Protein AF-A0A849DMK5-F1 (afdb_monomer_lite)

Secondary structure (DSSP, 8-state):
---HHHHTTS--EE--EE-S-----TTEEEPPTTSSS-SEEEGGG-EE----S-------HHHHHHHHHHHHHHH--

pLDDT: mean 88.22, std 8.7, range [53.75, 95.94]

Sequence (77 aa):
MSTDAHNDVRTPWVAPIRHGTMDAPPHLIALADVDPLGGSIDLGRLDMVPVFGRPVGIVTGATMQRVREAIQTLFSA

Structure (mmCIF, N/CA/C/O backbone):
data_AF-A0A849DMK5-F1
#
_entry.id   AF-A0A849DMK5-F1
#
loop_
_atom_site.group_PDB
_atom_site.id
_atom_site.type_symbol
_atom_site.label_atom_id
_atom_site.label_alt_id
_atom_site.label_comp_id
_atom_site.label_asym_id
_atom_site.label_entity_id
_atom_site.label_seq_id
_atom_site.pdbx_PDB_ins_code
_atom_site.Cartn_x
_atom_site.Cartn_y
_atom_site.Cartn_z
_atom_site.occupancy
_atom_site.B_iso_or_equiv
_atom_site.auth_seq_id
_atom_site.auth_comp_id
_atom_site.auth_asym_id
_atom_site.auth_atom_id
_atom_site.pdbx_PDB_model_num
ATOM 1 N N . MET A 1 1 ? 3.988 4.051 -2.260 1.00 75.56 1 MET A N 1
ATOM 2 C CA . MET A 1 1 ? 3.767 3.113 -3.378 1.00 75.56 1 MET A CA 1
ATOM 3 C C . MET A 1 1 ? 3.888 3.867 -4.681 1.00 75.56 1 MET A C 1
ATOM 5 O O . MET A 1 1 ? 3.287 4.929 -4.808 1.00 75.56 1 MET A O 1
ATOM 9 N N . SER A 1 2 ? 4.676 3.344 -5.608 1.00 81.19 2 SER A N 1
ATOM 10 C CA . SER A 1 2 ? 4.850 3.908 -6.945 1.00 81.19 2 SER A CA 1
ATOM 11 C C . SER A 1 2 ? 3.728 3.496 -7.903 1.00 81.19 2 SER A C 1
ATOM 13 O O . SER A 1 2 ? 3.037 2.500 -7.687 1.00 81.19 2 SER A O 1
ATOM 15 N N . THR A 1 3 ? 3.536 4.293 -8.955 1.00 86.75 3 THR A N 1
ATOM 16 C CA . THR A 1 3 ? 2.601 4.000 -10.049 1.00 86.75 3 THR A CA 1
ATOM 17 C C . THR A 1 3 ? 3.103 2.843 -10.909 1.00 86.75 3 THR A C 1
ATOM 19 O O . THR A 1 3 ? 4.307 2.599 -10.969 1.00 86.75 3 THR A O 1
ATOM 22 N N . ASP A 1 4 ? 2.202 2.187 -11.643 1.00 84.56 4 ASP A N 1
ATOM 23 C CA . ASP A 1 4 ? 2.568 1.092 -12.555 1.00 84.56 4 ASP A CA 1
ATOM 24 C C . ASP A 1 4 ? 3.622 1.526 -13.580 1.00 84.56 4 ASP A C 1
ATOM 26 O O . ASP A 1 4 ? 4.632 0.852 -13.743 1.00 84.56 4 ASP A O 1
ATOM 30 N N . ALA A 1 5 ? 3.463 2.719 -14.163 1.00 84.50 5 ALA A N 1
ATOM 31 C CA . ALA A 1 5 ? 4.440 3.289 -15.091 1.00 84.50 5 ALA A CA 1
ATOM 32 C C . ALA A 1 5 ? 5.827 3.511 -14.455 1.00 84.50 5 ALA A C 1
ATOM 34 O O . ALA A 1 5 ? 6.846 3.404 -15.129 1.00 84.50 5 ALA A O 1
ATOM 35 N N . HIS A 1 6 ? 5.892 3.826 -13.157 1.00 81.62 6 HIS A N 1
ATOM 36 C CA . HIS A 1 6 ? 7.169 3.935 -12.451 1.00 81.62 6 HIS A CA 1
ATOM 37 C C . HIS A 1 6 ? 7.742 2.555 -12.098 1.00 81.62 6 HIS A C 1
ATOM 39 O O . HIS A 1 6 ? 8.956 2.392 -12.048 1.00 81.62 6 HIS A O 1
ATOM 45 N N . ASN A 1 7 ? 6.897 1.543 -11.892 1.00 84.19 7 ASN A N 1
ATOM 46 C CA . ASN A 1 7 ? 7.334 0.187 -11.555 1.00 84.19 7 ASN A CA 1
ATOM 47 C C . ASN A 1 7 ? 8.097 -0.498 -12.709 1.00 84.19 7 ASN A C 1
ATOM 49 O O . ASN A 1 7 ? 8.891 -1.406 -12.449 1.00 84.19 7 ASN A O 1
ATOM 53 N N . ASP A 1 8 ? 7.942 -0.028 -13.952 1.00 82.31 8 ASP A N 1
ATOM 54 C CA . ASP A 1 8 ? 8.654 -0.541 -15.133 1.00 82.31 8 ASP A CA 1
ATOM 55 C C . ASP A 1 8 ? 10.187 -0.416 -15.033 1.00 82.31 8 ASP A C 1
ATOM 57 O O . ASP A 1 8 ? 10.917 -1.228 -15.606 1.00 82.31 8 ASP A O 1
ATOM 61 N N . VAL A 1 9 ? 10.703 0.528 -14.232 1.00 81.31 9 VAL A N 1
ATOM 62 C CA . VAL A 1 9 ? 12.152 0.696 -13.979 1.00 81.31 9 VAL A CA 1
ATOM 63 C C . VA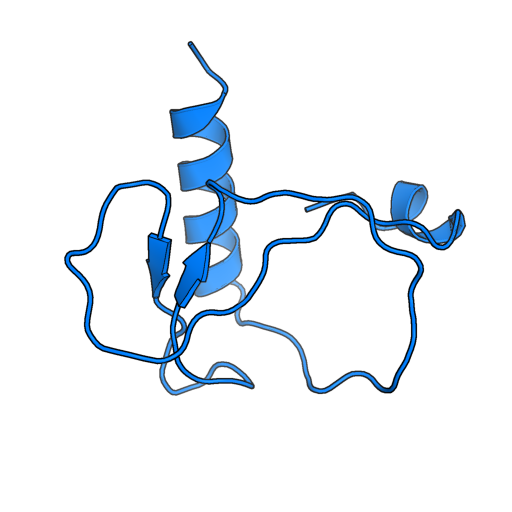L A 1 9 ? 12.711 -0.295 -12.944 1.00 81.31 9 VAL A C 1
ATOM 65 O O . VAL A 1 9 ? 13.855 -0.174 -12.505 1.00 81.31 9 VAL A O 1
ATOM 68 N N . ARG A 1 10 ? 11.903 -1.288 -12.540 1.00 82.12 10 ARG A N 1
ATOM 69 C CA . ARG A 1 10 ? 12.241 -2.413 -11.644 1.00 82.12 10 ARG A CA 1
ATOM 70 C C . ARG A 1 10 ? 12.755 -2.041 -10.251 1.00 82.12 10 ARG A C 1
ATOM 72 O O . ARG A 1 10 ? 13.230 -2.927 -9.544 1.00 82.12 10 ARG A O 1
ATOM 79 N N . THR A 1 11 ? 12.609 -0.782 -9.841 1.00 90.88 11 THR A N 1
ATOM 80 C CA . THR A 1 11 ? 13.008 -0.290 -8.512 1.00 90.88 11 THR A CA 1
ATOM 81 C C . THR A 1 11 ? 11.875 0.539 -7.884 1.00 90.88 11 THR A C 1
ATOM 83 O O . THR A 1 11 ? 11.990 1.757 -7.771 1.00 90.88 11 THR A O 1
ATOM 86 N N . PRO A 1 12 ? 10.722 -0.081 -7.569 1.00 90.94 12 PRO A N 1
ATOM 87 C CA . PRO A 1 12 ? 9.543 0.615 -7.065 1.00 90.94 12 PRO A CA 1
ATOM 88 C C . PRO A 1 12 ? 9.731 1.156 -5.645 1.00 90.94 12 PRO A C 1
ATOM 90 O O . PRO A 1 12 ? 10.481 0.601 -4.842 1.00 90.94 12 PRO A O 1
ATOM 93 N N . TRP A 1 13 ? 8.941 2.177 -5.308 1.00 92.31 13 TRP A N 1
ATOM 94 C CA . TRP A 1 13 ? 8.734 2.609 -3.928 1.00 92.31 13 TRP A CA 1
ATOM 95 C C . TRP A 1 13 ? 7.820 1.624 -3.200 1.00 92.31 13 TRP A C 1
ATOM 97 O O . TRP A 1 13 ? 6.614 1.557 -3.476 1.00 92.31 13 TRP A O 1
ATOM 107 N N . VAL A 1 14 ? 8.377 0.913 -2.226 1.00 93.19 14 VAL A N 1
ATOM 108 C CA . VAL A 1 14 ? 7.690 -0.091 -1.407 1.00 93.19 14 VAL A CA 1
ATOM 109 C C . VAL A 1 14 ? 7.554 0.366 0.043 1.00 93.19 14 VAL A C 1
ATOM 111 O O . VAL A 1 14 ? 8.250 1.269 0.498 1.00 93.19 14 VAL A O 1
ATOM 114 N N . ALA A 1 15 ? 6.645 -0.280 0.768 1.00 94.19 15 ALA A N 1
ATOM 115 C CA . ALA A 1 15 ? 6.520 -0.178 2.215 1.00 94.19 15 ALA A CA 1
ATOM 116 C C . ALA A 1 15 ? 6.650 -1.591 2.809 1.00 94.19 15 ALA A C 1
ATOM 118 O O . ALA A 1 15 ? 6.011 -2.512 2.286 1.00 94.19 15 ALA A O 1
ATOM 119 N N . PRO A 1 16 ? 7.458 -1.805 3.860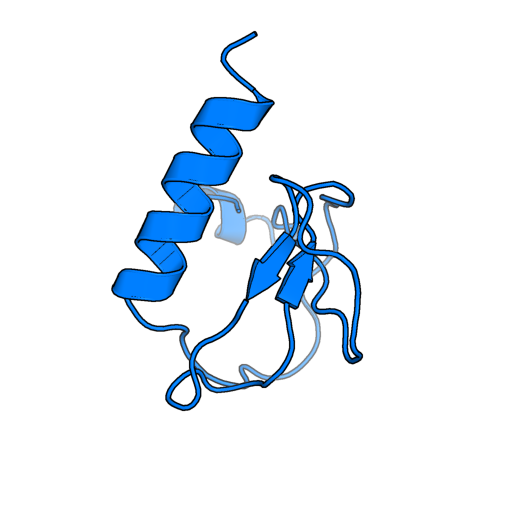 1.00 93.88 16 PRO A N 1
ATOM 120 C CA . PRO A 1 16 ? 7.589 -3.118 4.474 1.00 93.88 16 PRO A CA 1
ATOM 121 C C . PRO A 1 16 ? 6.317 -3.508 5.236 1.00 93.88 16 PRO A C 1
ATOM 123 O O . PRO A 1 16 ? 5.630 -2.664 5.816 1.00 93.88 16 PRO A O 1
ATOM 126 N N . ILE A 1 17 ? 6.035 -4.812 5.272 1.00 93.56 17 ILE A N 1
ATOM 127 C CA . ILE A 1 17 ? 4.988 -5.391 6.120 1.00 93.56 17 ILE A CA 1
ATOM 128 C C . ILE A 1 17 ? 5.617 -5.808 7.447 1.00 93.56 17 ILE A C 1
ATOM 130 O O . ILE A 1 17 ? 6.665 -6.455 7.483 1.00 93.56 17 ILE A O 1
ATOM 134 N N . ARG A 1 18 ? 4.972 -5.437 8.551 1.00 90.75 18 ARG A N 1
ATOM 135 C CA . ARG A 1 18 ? 5.390 -5.775 9.911 1.00 90.75 18 ARG A CA 1
ATOM 136 C C . ARG A 1 18 ? 4.391 -6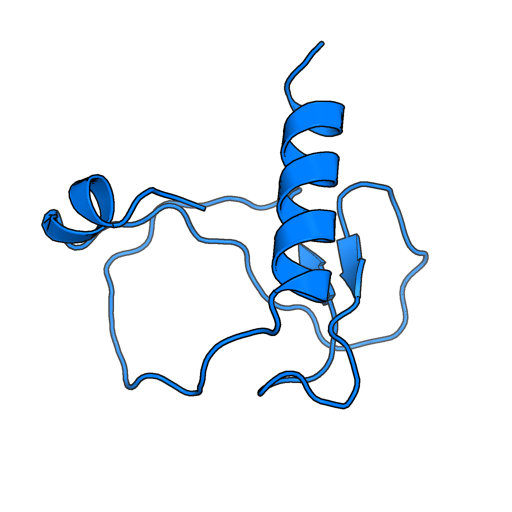.727 10.543 1.00 90.75 18 ARG A C 1
ATOM 138 O O . ARG A 1 18 ? 3.184 -6.524 10.457 1.00 90.75 18 ARG A O 1
ATOM 145 N N . HIS A 1 19 ? 4.920 -7.747 11.204 1.00 86.25 19 HIS A N 1
ATOM 146 C CA . HIS A 1 19 ? 4.146 -8.753 11.918 1.00 86.25 19 HIS A CA 1
ATOM 147 C C . HIS A 1 19 ? 4.275 -8.481 13.423 1.00 86.25 19 HIS A C 1
ATOM 149 O O . HIS A 1 19 ? 5.392 -8.336 13.921 1.00 86.25 19 HIS A O 1
ATOM 155 N N . GLY A 1 20 ? 3.152 -8.398 14.139 1.00 72.56 20 GLY A N 1
ATOM 156 C CA . GLY A 1 20 ? 3.117 -8.205 15.593 1.00 72.56 20 GLY A CA 1
ATOM 157 C C . GLY A 1 20 ? 2.136 -7.125 16.054 1.00 72.56 20 GLY A C 1
ATOM 158 O O . GLY A 1 20 ? 1.663 -6.312 15.264 1.00 72.56 20 GLY A O 1
ATOM 159 N N . THR A 1 21 ? 1.834 -7.128 17.352 1.00 58.25 21 THR A N 1
ATOM 160 C CA . THR A 1 21 ? 1.032 -6.097 18.018 1.00 58.25 21 THR A CA 1
ATOM 161 C C . THR A 1 21 ? 1.887 -4.865 18.277 1.00 58.25 21 THR A C 1
ATOM 163 O O . THR A 1 21 ? 2.858 -4.928 19.031 1.00 58.25 21 THR A O 1
ATOM 166 N N . MET A 1 22 ? 1.519 -3.744 17.672 1.00 61.06 22 MET A N 1
ATOM 167 C CA . MET A 1 22 ? 2.031 -2.427 18.033 1.00 61.06 22 MET A CA 1
ATOM 168 C C . MET A 1 22 ? 0.851 -1.495 18.277 1.00 61.06 22 MET A C 1
ATOM 170 O O . MET A 1 22 ? -0.237 -1.718 17.739 1.00 61.06 22 MET A O 1
ATOM 174 N N . ASP A 1 23 ? 1.093 -0.428 19.040 1.00 62.62 23 ASP A N 1
ATOM 175 C CA . ASP A 1 23 ? 0.305 0.797 18.910 1.00 62.62 23 ASP A CA 1
ATOM 176 C C . ASP A 1 23 ? 0.150 1.131 17.418 1.00 62.62 23 ASP A C 1
ATOM 178 O O . ASP A 1 23 ? 1.053 0.846 16.628 1.00 62.62 23 ASP A O 1
ATOM 182 N N . ALA A 1 24 ? -0.997 1.684 17.024 1.00 72.38 24 ALA A N 1
ATOM 183 C CA . ALA A 1 24 ? -1.327 1.992 15.632 1.00 72.38 24 ALA A CA 1
ATOM 184 C C . ALA A 1 24 ? -1.075 3.483 15.334 1.00 72.38 24 ALA A C 1
ATOM 186 O O . ALA A 1 24 ? -2.023 4.273 15.312 1.00 72.38 24 ALA A O 1
ATOM 187 N N . PRO A 1 25 ? 0.187 3.921 15.150 1.00 83.50 25 PRO A N 1
ATOM 188 C CA . PRO A 1 25 ? 0.474 5.273 14.717 1.00 83.50 25 PRO A CA 1
ATOM 189 C C . PRO A 1 25 ? -0.066 5.497 13.295 1.00 83.50 25 PRO A C 1
ATOM 191 O O . PRO A 1 25 ? -0.237 4.538 12.541 1.00 83.50 25 PRO A O 1
ATOM 194 N N . PRO A 1 26 ? -0.240 6.759 12.867 1.00 85.50 26 PRO A N 1
ATOM 195 C CA . PRO A 1 26 ? -0.838 7.093 11.568 1.00 85.50 26 PRO A CA 1
ATOM 196 C C . PRO A 1 26 ? -0.114 6.516 10.338 1.00 85.50 26 PRO A C 1
ATOM 198 O O . PRO A 1 26 ? -0.697 6.436 9.262 1.00 85.50 26 PRO A O 1
ATOM 201 N N . HIS A 1 27 ? 1.156 6.123 10.480 1.00 89.69 27 HIS A N 1
ATOM 202 C CA . HIS A 1 27 ? 1.952 5.521 9.409 1.00 89.69 27 HIS A CA 1
ATOM 203 C C . HIS A 1 27 ? 1.850 3.989 9.336 1.00 89.69 27 HIS A C 1
ATOM 205 O O . HIS A 1 27 ? 2.417 3.403 8.416 1.00 89.69 27 HIS A O 1
ATOM 211 N N . LEU A 1 28 ? 1.156 3.331 10.273 1.00 92.81 28 LEU A N 1
ATOM 212 C CA . LEU A 1 28 ? 0.930 1.885 10.257 1.00 92.81 28 LEU A CA 1
ATOM 213 C C . LEU A 1 28 ? -0.502 1.565 9.823 1.00 92.81 28 LEU A C 1
ATOM 215 O O . LEU A 1 28 ? -1.462 1.905 10.510 1.00 92.81 28 LEU A O 1
ATOM 219 N N . ILE A 1 29 ? -0.645 0.857 8.701 1.00 93.25 29 ILE A N 1
ATOM 220 C CA . ILE A 1 29 ? -1.949 0.497 8.129 1.00 93.25 29 ILE A CA 1
ATOM 221 C C . ILE A 1 29 ? -2.168 -1.006 8.245 1.00 93.25 29 ILE A C 1
ATOM 223 O O . ILE A 1 29 ? -1.510 -1.784 7.558 1.00 93.25 29 ILE A O 1
ATOM 227 N N . ALA A 1 30 ? -3.104 -1.413 9.103 1.00 92.75 30 ALA A N 1
ATOM 228 C CA . ALA A 1 30 ? -3.442 -2.820 9.300 1.00 92.75 30 ALA A CA 1
ATOM 229 C C . ALA A 1 30 ? -4.049 -3.445 8.033 1.00 92.75 30 ALA A C 1
ATOM 231 O O . ALA A 1 30 ? -5.031 -2.924 7.481 1.00 92.75 30 ALA A O 1
ATOM 232 N N . LEU A 1 31 ? -3.483 -4.576 7.613 1.00 93.38 31 LEU A N 1
ATOM 233 C CA . LEU A 1 31 ? -4.037 -5.445 6.578 1.00 93.38 31 LEU A CA 1
ATOM 234 C C . LEU A 1 31 ? -5.324 -6.096 7.100 1.00 93.38 31 LEU A C 1
ATOM 236 O O . LEU A 1 31 ? -5.447 -6.392 8.287 1.00 93.38 31 LEU A O 1
ATOM 240 N N . ALA A 1 32 ? -6.307 -6.260 6.221 1.00 92.25 32 ALA A N 1
ATOM 241 C CA . ALA A 1 32 ? -7.551 -6.949 6.539 1.00 92.25 32 ALA A CA 1
ATOM 242 C C . ALA A 1 32 ? -7.353 -8.472 6.504 1.00 92.25 32 ALA A C 1
ATOM 244 O O . ALA A 1 32 ? -6.481 -8.965 5.797 1.00 92.25 32 ALA A O 1
ATOM 245 N N . ASP A 1 33 ? -8.227 -9.230 7.169 1.00 91.94 33 ASP A N 1
ATOM 246 C CA . ASP A 1 33 ? -8.166 -10.704 7.173 1.00 91.94 33 ASP A CA 1
ATOM 247 C C . ASP A 1 33 ? -8.266 -11.329 5.768 1.00 91.94 33 ASP A C 1
ATOM 249 O O . ASP A 1 33 ? -7.838 -12.459 5.547 1.00 91.94 33 ASP A O 1
ATOM 253 N N . VAL A 1 34 ? -8.843 -10.592 4.815 1.00 93.81 34 VAL A N 1
ATOM 254 C CA . VAL A 1 34 ? -8.994 -10.990 3.407 1.00 93.81 34 VAL A CA 1
ATOM 255 C C . VAL A 1 34 ? -7.811 -10.583 2.520 1.00 93.81 34 VAL A C 1
ATOM 257 O O . VAL A 1 34 ? -7.772 -10.965 1.351 1.00 93.81 34 VAL A O 1
ATOM 260 N N . ASP A 1 35 ? -6.874 -9.780 3.031 1.00 95.25 35 ASP A N 1
ATOM 261 C CA . ASP A 1 35 ? -5.655 -9.429 2.305 1.00 95.25 35 ASP A CA 1
ATOM 262 C C . ASP A 1 35 ? -4.714 -10.654 2.233 1.00 95.25 35 ASP A C 1
ATOM 264 O O . ASP A 1 35 ? -4.759 -11.538 3.089 1.00 95.25 35 ASP A O 1
ATOM 268 N N . PRO A 1 36 ? -3.829 -10.743 1.222 1.00 94.00 36 PRO A N 1
ATOM 269 C CA . PRO A 1 36 ? -2.996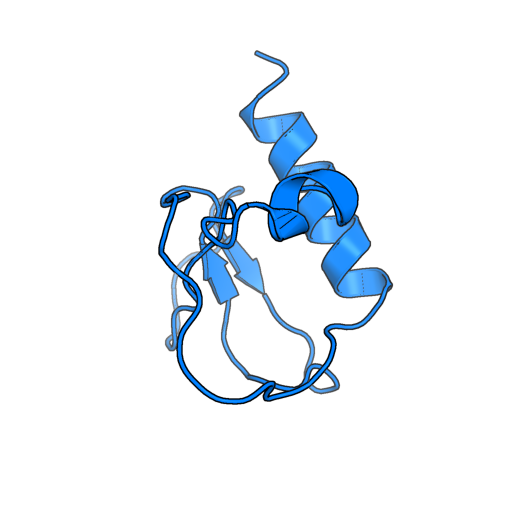 -11.931 0.992 1.00 94.00 36 PRO A CA 1
ATOM 270 C C . PRO A 1 36 ? -1.954 -12.201 2.090 1.00 94.00 36 PRO A C 1
ATOM 272 O O . PRO A 1 36 ? -1.309 -13.249 2.083 1.00 94.00 36 PRO A O 1
ATOM 275 N N . LEU A 1 37 ? -1.744 -11.245 2.996 1.00 92.06 37 LEU A N 1
ATOM 276 C CA . LEU A 1 37 ? -0.787 -11.295 4.095 1.00 92.06 37 LEU A CA 1
ATOM 277 C C . LEU A 1 37 ? -1.418 -10.661 5.340 1.00 92.06 37 LEU A C 1
ATOM 279 O O . LEU A 1 37 ? -2.234 -9.751 5.228 1.00 92.06 37 LEU A O 1
ATOM 283 N N . GLY A 1 38 ? -1.002 -11.117 6.522 1.00 91.81 38 GLY A N 1
ATOM 284 C CA . GLY A 1 38 ? -1.359 -10.486 7.794 1.00 91.81 38 GLY A CA 1
ATOM 285 C C . GLY A 1 38 ? -0.350 -9.419 8.228 1.00 91.81 38 GLY A C 1
ATOM 286 O O . GLY A 1 38 ? 0.767 -9.357 7.714 1.00 91.81 38 GLY A O 1
ATOM 287 N N . GLY A 1 39 ? -0.728 -8.610 9.220 1.00 92.62 39 GLY A N 1
ATOM 288 C CA . GLY A 1 39 ? 0.130 -7.577 9.811 1.00 92.62 39 GLY A CA 1
ATOM 289 C C . GLY A 1 39 ? -0.240 -6.161 9.374 1.00 92.62 39 GLY A C 1
ATOM 290 O O . GLY A 1 39 ? -1.400 -5.879 9.082 1.00 92.62 39 GLY A O 1
ATOM 291 N N . SER A 1 40 ? 0.748 -5.266 9.343 1.00 94.00 40 SER A N 1
ATOM 292 C CA . SER A 1 40 ? 0.553 -3.851 9.003 1.00 94.00 40 SER A CA 1
ATOM 293 C C . SER A 1 40 ? 1.593 -3.356 8.005 1.00 94.00 40 SER A C 1
ATOM 295 O O . SER A 1 40 ? 2.766 -3.714 8.093 1.00 94.00 40 SER A O 1
ATOM 297 N N . ILE A 1 41 ? 1.173 -2.492 7.086 1.00 94.44 41 ILE A N 1
ATOM 298 C CA . ILE A 1 41 ? 2.045 -1.767 6.157 1.00 94.44 41 ILE A CA 1
ATOM 299 C C . ILE A 1 41 ? 2.670 -0.578 6.899 1.00 94.44 41 ILE A C 1
ATOM 301 O O . ILE A 1 41 ? 1.936 0.238 7.455 1.00 94.44 41 ILE A O 1
ATOM 305 N N . ASP A 1 42 ? 4.001 -0.464 6.897 1.00 94.06 42 ASP A N 1
ATOM 306 C CA . ASP A 1 42 ? 4.747 0.627 7.544 1.00 94.06 42 ASP A CA 1
ATOM 307 C C . ASP A 1 42 ? 5.152 1.711 6.537 1.00 94.06 42 ASP A C 1
ATOM 309 O O . ASP A 1 42 ? 6.164 1.619 5.842 1.00 94.06 42 ASP A O 1
ATOM 313 N N . LEU A 1 43 ? 4.341 2.766 6.467 1.00 93.44 43 LEU A N 1
ATOM 314 C CA . LEU A 1 43 ? 4.563 3.934 5.612 1.00 93.44 43 LEU A CA 1
ATOM 315 C C . LEU A 1 43 ? 5.626 4.891 6.167 1.00 93.44 43 LEU A C 1
ATOM 317 O O . LEU A 1 43 ? 6.034 5.811 5.464 1.00 93.44 43 LEU A O 1
ATOM 321 N N . GLY A 1 44 ? 6.097 4.685 7.400 1.00 91.31 44 GLY A N 1
ATOM 322 C CA . GLY A 1 44 ? 7.209 5.444 7.976 1.00 91.31 44 GLY A CA 1
ATOM 323 C C . GLY A 1 44 ? 8.574 4.963 7.477 1.00 91.31 44 GLY A C 1
ATOM 324 O O . GLY A 1 44 ? 9.589 5.603 7.745 1.00 91.31 44 GLY A O 1
ATOM 325 N N . ARG A 1 45 ? 8.613 3.832 6.762 1.00 92.00 45 ARG A N 1
ATOM 326 C CA . ARG A 1 45 ? 9.831 3.179 6.263 1.00 92.00 45 ARG A CA 1
ATOM 327 C C . ARG A 1 45 ? 9.750 2.888 4.766 1.00 92.00 45 ARG A C 1
ATOM 329 O O . ARG A 1 45 ? 10.058 1.782 4.330 1.00 92.00 45 ARG A O 1
ATOM 336 N N . LEU A 1 46 ? 9.290 3.867 3.991 1.00 92.81 46 LEU A N 1
ATOM 337 C CA . LEU A 1 46 ? 9.298 3.766 2.534 1.00 92.81 46 LEU A CA 1
ATOM 338 C C . LEU A 1 46 ? 10.728 3.636 2.012 1.00 92.81 46 LEU A C 1
ATOM 340 O O . LEU A 1 46 ? 11.619 4.354 2.463 1.00 92.81 46 LEU A O 1
ATOM 344 N N . ASP A 1 47 ? 10.918 2.753 1.038 1.00 92.81 47 ASP A N 1
ATOM 345 C CA . ASP A 1 47 ? 12.216 2.537 0.403 1.00 92.81 47 ASP A CA 1
ATOM 346 C C . ASP A 1 47 ? 12.049 2.185 -1.079 1.00 92.81 47 ASP A C 1
ATOM 348 O O . ASP A 1 47 ? 10.979 1.744 -1.511 1.00 92.81 47 ASP A O 1
ATOM 352 N N . MET A 1 48 ? 13.109 2.375 -1.859 1.00 92.81 48 MET A N 1
ATOM 353 C CA . MET A 1 48 ? 13.207 1.905 -3.235 1.00 92.81 48 MET A CA 1
ATOM 354 C C . MET A 1 48 ? 14.046 0.638 -3.263 1.00 92.81 48 MET A C 1
ATOM 356 O O . MET A 1 48 ? 15.250 0.669 -3.017 1.00 92.81 48 MET A O 1
ATOM 360 N N . VAL A 1 49 ? 13.421 -0.482 -3.607 1.00 90.38 49 VAL A N 1
ATOM 361 C CA . VAL A 1 49 ? 14.109 -1.777 -3.648 1.00 90.38 49 VAL A CA 1
ATOM 362 C C . VAL A 1 49 ? 14.001 -2.379 -5.040 1.00 90.38 49 VAL A C 1
ATOM 364 O O . VAL A 1 49 ? 12.949 -2.248 -5.669 1.00 90.38 49 VAL A O 1
ATOM 367 N N . PRO A 1 50 ? 15.036 -3.066 -5.552 1.00 90.31 50 PRO A N 1
ATOM 368 C CA . PRO A 1 50 ? 14.882 -3.797 -6.794 1.00 90.31 50 PRO A CA 1
ATOM 369 C C . PRO A 1 50 ? 13.906 -4.967 -6.599 1.00 90.31 50 PRO A C 1
ATOM 371 O O . PRO A 1 50 ? 13.898 -5.625 -5.555 1.00 90.31 50 PRO A O 1
ATOM 374 N N . VAL A 1 51 ? 13.061 -5.223 -7.597 1.00 84.31 51 VAL A N 1
ATOM 375 C CA . VAL A 1 51 ? 12.044 -6.280 -7.500 1.00 84.31 51 VAL A CA 1
ATOM 376 C C . VAL A 1 51 ? 12.686 -7.656 -7.633 1.00 84.31 51 VAL A C 1
ATOM 378 O O . VAL A 1 51 ? 13.252 -7.996 -8.674 1.00 84.31 51 VAL A O 1
ATOM 381 N N . PHE A 1 52 ? 12.508 -8.483 -6.605 1.00 84.31 52 PHE A N 1
ATOM 382 C CA . PHE A 1 52 ? 12.879 -9.894 -6.604 1.00 84.31 52 PHE A CA 1
ATOM 383 C C . PHE A 1 52 ? 11.747 -10.742 -6.012 1.00 84.31 52 PHE A C 1
ATOM 385 O O . PHE A 1 52 ? 10.975 -10.273 -5.178 1.00 84.31 52 PHE A O 1
ATOM 392 N N . GLY A 1 53 ? 11.669 -12.013 -6.408 1.00 85.62 53 GLY A N 1
ATOM 393 C CA . GLY A 1 53 ? 10.707 -12.969 -5.853 1.00 85.62 53 GLY A CA 1
ATOM 394 C C . GLY A 1 53 ? 9.436 -13.146 -6.686 1.00 85.62 53 GLY A C 1
ATOM 395 O O . GLY A 1 53 ? 9.387 -12.797 -7.865 1.00 85.62 53 GLY A O 1
ATOM 396 N N . ARG A 1 54 ? 8.422 -13.778 -6.082 1.00 87.81 54 ARG A N 1
ATOM 397 C CA . ARG A 1 54 ? 7.139 -14.096 -6.725 1.00 87.81 54 ARG A CA 1
ATOM 398 C C . ARG A 1 54 ? 6.009 -13.276 -6.096 1.00 87.81 54 ARG A C 1
ATOM 400 O O . ARG A 1 54 ? 6.030 -13.094 -4.880 1.00 87.81 54 ARG A O 1
ATOM 407 N N . PRO A 1 55 ? 5.013 -12.829 -6.882 1.00 90.31 55 PRO A N 1
ATOM 408 C CA . PRO A 1 55 ? 3.819 -12.191 -6.340 1.00 90.31 55 PRO A CA 1
ATOM 409 C C . PRO A 1 55 ? 3.107 -13.113 -5.345 1.00 90.31 55 PRO A C 1
ATOM 411 O O . PRO A 1 55 ? 2.903 -14.292 -5.635 1.00 90.31 55 PRO A O 1
ATOM 414 N N . VAL A 1 56 ? 2.726 -12.569 -4.189 1.00 92.25 56 VAL A N 1
ATOM 415 C CA . VAL A 1 56 ? 1.995 -13.303 -3.138 1.00 92.25 56 VAL A CA 1
ATOM 416 C C . VAL A 1 56 ? 0.483 -13.077 -3.246 1.00 92.25 56 VAL A C 1
ATOM 418 O O . VAL A 1 56 ? -0.305 -13.938 -2.874 1.00 92.25 56 VAL A O 1
ATOM 421 N N . GLY A 1 57 ? 0.068 -11.942 -3.808 1.00 94.19 57 GLY A N 1
ATOM 422 C CA . GLY A 1 57 ? -1.330 -11.601 -4.038 1.00 94.19 57 GLY A CA 1
ATOM 423 C C . GLY A 1 57 ? -1.514 -10.102 -4.237 1.00 94.19 57 GLY A C 1
ATOM 424 O O . GLY A 1 57 ? -0.540 -9.359 -4.368 1.00 94.19 57 GLY A O 1
ATOM 425 N N . ILE A 1 58 ? -2.772 -9.668 -4.249 1.00 94.81 58 ILE A N 1
ATOM 426 C CA . ILE A 1 58 ? -3.164 -8.264 -4.386 1.00 94.81 58 ILE A CA 1
ATOM 427 C C . ILE A 1 58 ? -3.970 -7.886 -3.145 1.00 94.81 58 ILE A C 1
ATOM 429 O O . ILE A 1 58 ? -4.928 -8.572 -2.797 1.00 94.81 58 ILE A O 1
ATOM 433 N N . VAL A 1 59 ? -3.566 -6.809 -2.474 1.00 94.88 59 VAL A N 1
ATOM 434 C CA . VAL A 1 59 ? -4.324 -6.232 -1.357 1.00 94.88 59 VAL A CA 1
ATOM 435 C C . VAL A 1 59 ? -5.646 -5.641 -1.843 1.00 94.88 59 VAL A C 1
ATOM 437 O O . VAL A 1 59 ? -5.755 -5.133 -2.960 1.00 94.88 59 VAL A O 1
ATOM 440 N N . THR A 1 60 ? -6.663 -5.688 -0.995 1.00 95.94 60 THR A N 1
ATOM 441 C CA . THR A 1 60 ? -8.000 -5.190 -1.314 1.00 95.94 60 THR A CA 1
ATOM 442 C C . THR A 1 60 ? -8.019 -3.686 -1.591 1.00 95.94 60 THR A C 1
ATOM 444 O O . THR A 1 60 ? -7.224 -2.906 -1.058 1.00 95.94 60 THR A O 1
ATOM 447 N N . GLY A 1 61 ? -9.002 -3.248 -2.386 1.00 94.88 61 GLY A N 1
ATOM 448 C CA . GLY A 1 61 ? -9.214 -1.826 -2.679 1.00 94.88 61 GLY A CA 1
ATOM 449 C C . GLY A 1 61 ? -9.437 -0.974 -1.422 1.00 94.88 61 GLY A C 1
ATOM 450 O O . GLY A 1 61 ? -8.964 0.157 -1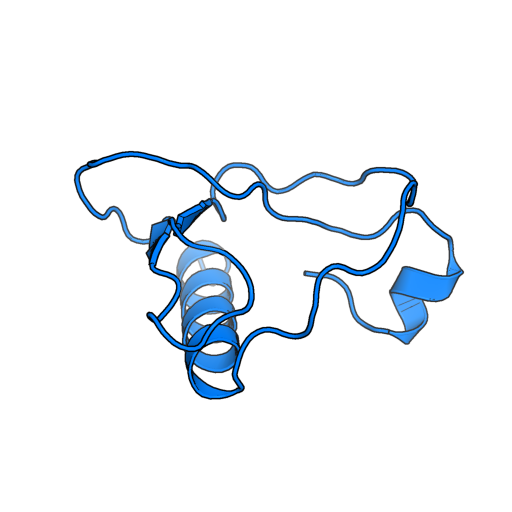.361 1.00 94.88 61 GLY A O 1
ATOM 451 N N . ALA A 1 62 ? -10.082 -1.530 -0.391 1.00 94.56 62 ALA A N 1
ATOM 452 C CA . ALA A 1 62 ? -10.297 -0.850 0.886 1.00 94.56 62 ALA A CA 1
ATOM 453 C C . ALA A 1 62 ? -8.982 -0.607 1.649 1.00 94.56 62 ALA A C 1
ATOM 455 O O . ALA A 1 62 ? -8.751 0.489 2.160 1.00 94.56 62 ALA A O 1
ATOM 456 N N . THR A 1 63 ? -8.086 -1.597 1.702 1.00 95.00 63 THR A N 1
ATOM 457 C CA . THR A 1 63 ? -6.741 -1.419 2.274 1.00 95.00 63 THR A CA 1
ATOM 458 C C . THR A 1 63 ? -5.928 -0.411 1.462 1.00 95.00 63 THR A C 1
ATOM 460 O O . THR A 1 63 ? -5.317 0.490 2.035 1.00 95.00 63 THR A O 1
ATOM 463 N N . MET A 1 64 ? -5.996 -0.480 0.131 1.00 95.12 64 MET A N 1
ATOM 464 C CA . MET A 1 64 ? -5.328 0.478 -0.755 1.00 95.12 64 MET A CA 1
ATOM 465 C C . MET A 1 64 ? -5.811 1.920 -0.580 1.00 95.12 64 MET A C 1
ATOM 467 O O . MET A 1 64 ? -5.006 2.851 -0.652 1.00 95.12 64 MET A O 1
ATOM 471 N N . GLN A 1 65 ? -7.105 2.117 -0.327 1.00 95.06 65 GLN A N 1
ATOM 472 C CA . GLN A 1 65 ? -7.669 3.433 -0.044 1.00 95.06 65 GLN A CA 1
ATOM 473 C C . GLN A 1 65 ? -7.108 4.008 1.266 1.00 95.06 65 GLN A C 1
ATOM 475 O O . GLN A 1 65 ? -6.621 5.137 1.271 1.00 95.06 65 GLN A O 1
ATOM 480 N N . ARG A 1 66 ? -7.062 3.203 2.339 1.00 94.19 66 ARG A N 1
ATOM 481 C CA . ARG A 1 66 ? -6.463 3.604 3.627 1.00 94.19 66 ARG A CA 1
ATOM 482 C C . ARG A 1 66 ? -4.982 3.969 3.492 1.00 94.19 66 ARG A C 1
ATOM 484 O O . ARG A 1 66 ? -4.535 4.963 4.056 1.00 94.19 66 ARG A O 1
ATOM 491 N N . VAL A 1 67 ? -4.222 3.212 2.696 1.00 94.19 67 VAL A N 1
ATOM 492 C CA . VAL A 1 67 ? -2.817 3.534 2.385 1.00 94.19 67 VAL A CA 1
ATOM 493 C C . VAL A 1 67 ? -2.694 4.892 1.692 1.00 94.19 67 VAL A C 1
ATOM 495 O O . VAL A 1 67 ? -1.824 5.685 2.045 1.00 94.19 67 VAL A O 1
ATOM 498 N N . ARG A 1 68 ? -3.559 5.185 0.714 1.00 92.81 68 ARG A N 1
ATOM 499 C CA . ARG A 1 68 ? -3.539 6.459 -0.017 1.00 92.81 68 ARG A CA 1
ATOM 500 C C . ARG A 1 68 ? -3.821 7.649 0.897 1.00 92.81 68 ARG A C 1
ATOM 502 O O . ARG A 1 68 ? -3.084 8.630 0.842 1.00 92.81 68 ARG A O 1
ATOM 509 N N . GLU A 1 69 ? -4.850 7.549 1.730 1.00 92.94 69 GLU A N 1
ATOM 510 C CA . GLU A 1 69 ? -5.224 8.585 2.703 1.00 92.94 69 GLU A CA 1
ATOM 511 C C . GLU A 1 69 ? -4.099 8.844 3.710 1.00 92.94 69 GLU A C 1
ATOM 513 O O . GLU A 1 69 ? -3.785 9.995 4.020 1.00 92.94 69 GLU A O 1
ATOM 518 N N . ALA A 1 70 ? -3.433 7.783 4.169 1.00 92.06 70 ALA A N 1
ATOM 519 C CA . ALA A 1 70 ? -2.304 7.895 5.080 1.00 92.06 70 ALA A CA 1
ATOM 520 C C . ALA A 1 70 ? -1.087 8.561 4.420 1.00 92.06 70 ALA A C 1
ATOM 522 O O . ALA A 1 70 ? -0.498 9.461 5.010 1.00 92.06 70 ALA A O 1
ATOM 523 N N . ILE A 1 71 ? -0.742 8.196 3.177 1.00 91.50 71 ILE A N 1
ATOM 524 C CA . ILE A 1 71 ? 0.320 8.876 2.413 1.00 91.50 71 ILE A CA 1
ATOM 525 C C . ILE A 1 71 ? -0.010 10.363 2.254 1.00 91.50 71 ILE A C 1
ATOM 527 O O . ILE A 1 71 ? 0.841 11.206 2.516 1.00 91.50 71 ILE A O 1
ATOM 531 N N . GLN A 1 72 ? -1.243 10.701 1.871 1.00 91.00 72 GLN A N 1
ATOM 532 C CA . GLN A 1 72 ? -1.658 12.100 1.772 1.00 91.00 72 GLN A CA 1
ATOM 533 C C . GLN A 1 72 ? -1.484 12.805 3.117 1.00 91.00 72 GLN A C 1
ATOM 535 O O . GLN A 1 72 ? -0.806 13.820 3.183 1.00 91.00 72 GLN A O 1
ATOM 540 N N . THR A 1 73 ? -1.987 12.235 4.206 1.00 90.31 73 THR A N 1
ATOM 541 C CA . THR A 1 73 ? -1.864 12.827 5.547 1.00 90.31 73 THR A CA 1
ATOM 542 C C . THR A 1 73 ? -0.408 13.053 5.966 1.00 90.31 73 THR A C 1
ATOM 544 O O . THR A 1 73 ? -0.089 14.099 6.522 1.00 90.31 73 THR A O 1
ATOM 547 N N . LEU A 1 74 ? 0.484 12.100 5.688 1.00 88.69 74 LEU A N 1
ATOM 548 C CA . LEU A 1 74 ? 1.893 12.172 6.086 1.00 88.69 74 LEU A CA 1
ATOM 549 C C . LEU A 1 74 ? 2.707 13.190 5.274 1.00 88.69 74 LEU A C 1
ATOM 551 O O . LEU A 1 74 ? 3.648 13.768 5.811 1.00 88.69 74 LEU A O 1
ATOM 555 N N . PHE A 1 75 ? 2.369 13.392 3.996 1.00 83.69 75 PHE A N 1
ATOM 556 C CA . PHE A 1 75 ? 3.164 14.200 3.059 1.00 83.69 75 PHE A CA 1
ATOM 557 C C . PHE A 1 75 ? 2.492 15.509 2.616 1.00 83.69 75 PHE A C 1
ATOM 559 O O . PHE A 1 75 ? 3.083 16.244 1.832 1.00 83.69 75 PHE A O 1
ATOM 566 N N . SER A 1 76 ? 1.286 15.824 3.100 1.00 79.19 76 SER A N 1
ATOM 567 C CA . SER A 1 76 ? 0.602 17.106 2.827 1.00 79.19 76 SER A CA 1
ATOM 568 C C . SER A 1 76 ? 0.987 18.229 3.804 1.00 79.19 76 SER A C 1
ATOM 570 O O . SER A 1 76 ? 0.234 19.193 3.933 1.00 79.19 76 SER A O 1
ATOM 572 N N . ALA A 1 77 ? 2.104 18.081 4.522 1.00 53.75 77 ALA A N 1
ATOM 573 C CA . ALA A 1 77 ? 2.628 19.082 5.452 1.00 53.75 77 ALA A CA 1
ATOM 574 C C . ALA A 1 77 ? 3.331 20.238 4.726 1.00 53.75 77 ALA A C 1
ATOM 576 O O . ALA A 1 77 ? 4.054 19.962 3.741 1.00 53.75 77 ALA A O 1
#

Foldseek 3Di:
DDDPVVCVVQFDWAFDFDDDDDDQDLQWQAADPPALDGGTTGNVDIDTHGDDDDDSDDGDPVSVVSNVVSVCVVPVD

Radius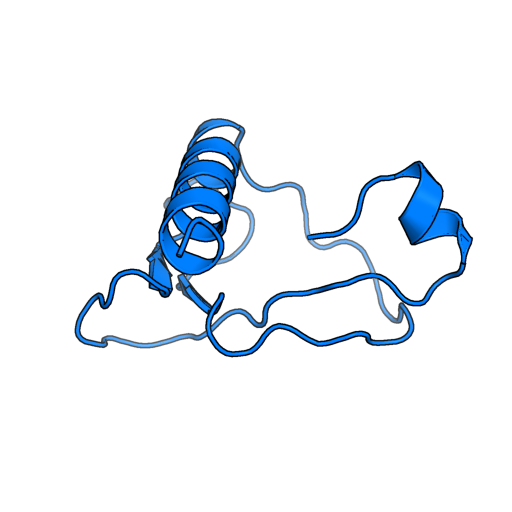 of gyration: 12.6 Å; chains: 1; bounding box: 25×33×34 Å